Protein AF-A0A7S3PRI0-F1 (afdb_monomer)

Mean predicted aligned error: 10.2 Å

pLDDT: mean 75.28, std 12.95, range [46.12, 91.06]

Nearest PDB structures (foldseek):
  6ch2-assembly1_D  TM=3.185E-01  e=5.454E+00  Salmonella enterica subsp. enterica serovar Typhimurium str. LT2

So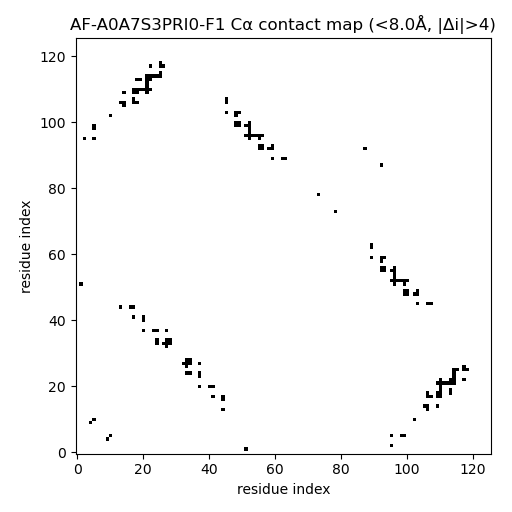lvent-accessible surface area (backbone atoms only — not comparable to full-atom values): 6852 Å² total; per-residue (Å²): 110,74,74,67,60,73,32,72,68,49,50,56,56,45,45,54,53,24,34,55,44,10,40,49,43,39,52,20,65,73,65,76,76,33,66,71,65,41,52,53,53,48,46,66,68,41,45,65,35,43,52,51,14,52,50,33,43,51,48,43,61,44,52,63,54,53,50,54,55,49,53,64,55,43,78,75,52,91,67,98,78,76,79,81,84,77,82,75,52,54,67,62,32,46,53,53,15,49,54,27,40,51,50,37,51,51,31,53,52,37,20,53,52,33,19,52,51,45,49,54,53,51,76,74,47,134

Radius of gyration: 21.64 Å; Cα contacts (8 Å, |Δi|>4): 93; chains: 1; bounding box: 52×26×63 Å

Foldseek 3Di:
DLVVCLDPVVLVVLLVLLLVLLLQVLVCVVVVHCNVVSVVSLCVSLVVLLVSLVVLLVCLVVVVVVVVVVVVVCVVPDDPDDDPPPPDDSVNSNVSSVSSVVSSVSSVVSSVVSNVVNVVVVVVPD

Sequence (126 aa):
EMRSRATWSAIVSGCWVAFFSGIAVALAVLGNNGTGLVGVAISASLLPPIVNSGLLLAYAVMLPTCIRVFDINQTLHENPNHVSYFEMDVDELLRMSGMSFLLATVNIILIFVSAYLMFKVKEVAP

Organism: NCBI:txid215587

Secondary structure (DSSP, 8-state):
-HHHHTSHHHHHHHHHHHHHHHHHHHHHHHTTS-HHHHHHHHHHHHHHHHHHHHHHHHHHHHHHHHHHHHHHHHTTS--TT--------HHHHHHHHHHHHHHHHHHHHHHHHHHHHHHHHHHH--

Structure (mmCIF, N/CA/C/O backbone):
data_AF-A0A7S3PRI0-F1
#
_entry.id   AF-A0A7S3PRI0-F1
#
loop_
_atom_site.group_PDB
_atom_site.id
_atom_site.type_symbol
_atom_site.label_atom_id
_atom_site.label_alt_id
_atom_site.label_comp_id
_atom_site.label_asym_id
_atom_site.label_entity_id
_atom_site.label_seq_id
_atom_site.pdbx_PDB_ins_code
_atom_site.Cartn_x
_atom_site.Cartn_y
_atom_site.Cartn_z
_atom_site.occupancy
_atom_site.B_iso_or_equiv
_atom_site.auth_seq_id
_atom_site.auth_comp_id
_atom_site.auth_asym_id
_atom_site.auth_atom_id
_atom_site.pdbx_PDB_model_num
ATOM 1 N N . GLU A 1 1 ? 9.885 -10.789 -7.668 1.00 46.12 1 GLU A N 1
ATOM 2 C CA . GLU A 1 1 ? 9.168 -10.384 -6.432 1.00 46.12 1 GLU A CA 1
ATOM 3 C C . GLU A 1 1 ? 8.021 -9.385 -6.638 1.00 46.12 1 GLU A C 1
ATOM 5 O O . GLU A 1 1 ? 6.962 -9.624 -6.075 1.00 46.12 1 GLU A O 1
ATOM 10 N N . MET A 1 2 ? 8.146 -8.318 -7.446 1.00 49.81 2 MET A N 1
ATOM 11 C CA . MET A 1 2 ? 7.059 -7.322 -7.632 1.00 49.81 2 MET A CA 1
ATOM 12 C C . MET A 1 2 ? 5.749 -7.919 -8.184 1.00 49.81 2 MET A C 1
ATOM 14 O O . MET A 1 2 ? 4.673 -7.615 -7.676 1.00 49.81 2 MET A O 1
ATOM 18 N N . ARG A 1 3 ? 5.833 -8.866 -9.133 1.00 51.44 3 ARG A N 1
ATOM 19 C CA . ARG A 1 3 ? 4.670 -9.618 -9.659 1.00 51.44 3 ARG A CA 1
ATOM 20 C C . ARG A 1 3 ? 3.948 -10.430 -8.568 1.00 51.44 3 ARG A C 1
ATOM 22 O O . ARG A 1 3 ? 2.728 -10.499 -8.559 1.00 51.44 3 ARG A O 1
ATOM 29 N N . SER A 1 4 ? 4.699 -10.966 -7.599 1.00 56.38 4 SER A N 1
ATOM 30 C CA . SER A 1 4 ? 4.165 -11.723 -6.454 1.00 56.38 4 SER A CA 1
ATOM 31 C C . SER A 1 4 ? 3.511 -10.830 -5.391 1.00 56.38 4 SER A C 1
ATOM 33 O O . SER A 1 4 ? 2.766 -11.330 -4.547 1.00 56.38 4 SER A O 1
ATOM 35 N N . ARG A 1 5 ? 3.764 -9.515 -5.405 1.00 55.47 5 ARG A N 1
ATOM 36 C CA . ARG A 1 5 ? 3.081 -8.555 -4.521 1.00 55.47 5 ARG A CA 1
ATOM 37 C C . ARG A 1 5 ? 1.736 -8.085 -5.084 1.00 55.47 5 ARG A C 1
ATOM 39 O O . ARG A 1 5 ? 0.927 -7.566 -4.328 1.00 55.47 5 ARG A O 1
ATOM 46 N N . ALA A 1 6 ? 1.467 -8.348 -6.365 1.00 56.34 6 ALA A N 1
ATOM 47 C CA . ALA A 1 6 ? 0.172 -8.144 -7.018 1.00 56.34 6 ALA A CA 1
ATOM 48 C C . ALA A 1 6 ? -0.716 -9.410 -7.003 1.00 56.34 6 ALA A C 1
ATOM 50 O O . ALA A 1 6 ? -1.642 -9.539 -7.801 1.00 56.34 6 ALA A O 1
ATOM 51 N N . THR A 1 7 ? -0.425 -10.371 -6.121 1.00 62.72 7 THR A N 1
ATOM 52 C CA . THR A 1 7 ? -1.210 -11.608 -5.988 1.00 62.72 7 THR A CA 1
ATOM 53 C C . THR A 1 7 ? -2.406 -11.379 -5.069 1.00 62.72 7 THR A C 1
ATOM 55 O O . THR A 1 7 ? -2.291 -10.654 -4.082 1.00 62.72 7 THR A O 1
ATOM 58 N N . TRP A 1 8 ? -3.527 -12.056 -5.332 1.00 60.34 8 TRP A N 1
ATOM 59 C CA . TRP A 1 8 ? -4.771 -11.960 -4.550 1.00 60.34 8 TRP A CA 1
ATOM 60 C C . TRP A 1 8 ? -4.560 -12.067 -3.027 1.00 60.34 8 TRP A C 1
ATOM 62 O O . TRP A 1 8 ? -5.166 -11.334 -2.252 1.00 60.34 8 TRP A O 1
ATOM 72 N N . SER A 1 9 ? -3.625 -12.909 -2.582 1.00 67.06 9 SER A N 1
ATOM 73 C CA . SER A 1 9 ? -3.301 -13.084 -1.161 1.00 67.06 9 SER A CA 1
ATOM 74 C C . SER A 1 9 ? -2.711 -11.832 -0.498 1.00 67.06 9 SER A C 1
ATOM 76 O O . SER A 1 9 ? -2.985 -11.576 0.672 1.00 67.06 9 SER A O 1
ATOM 78 N N . ALA A 1 10 ? -1.928 -11.037 -1.235 1.00 67.31 10 ALA A N 1
ATOM 79 C CA . ALA A 1 10 ? -1.366 -9.777 -0.742 1.00 67.31 10 ALA A CA 1
ATOM 80 C C . ALA A 1 10 ? -2.434 -8.676 -0.649 1.00 67.31 10 ALA A C 1
ATOM 82 O O . ALA A 1 10 ? -2.355 -7.799 0.208 1.00 67.31 10 ALA A O 1
ATOM 83 N N . ILE A 1 11 ? -3.461 -8.759 -1.501 1.00 67.12 11 ILE A N 1
ATOM 84 C CA . ILE A 1 11 ? -4.637 -7.886 -1.448 1.00 67.12 11 ILE A CA 1
ATOM 85 C C . ILE A 1 11 ? -5.403 -8.145 -0.159 1.00 67.12 11 ILE A C 1
ATOM 87 O O . ILE A 1 11 ? -5.650 -7.225 0.612 1.00 67.12 11 ILE A O 1
ATOM 91 N N . VAL A 1 12 ? -5.710 -9.414 0.114 1.00 76.06 12 VAL A N 1
ATOM 92 C CA . VAL A 1 12 ? -6.481 -9.805 1.297 1.00 76.06 12 VAL A CA 1
ATOM 93 C C . VAL A 1 12 ? -5.750 -9.427 2.586 1.00 76.06 12 VAL A C 1
ATOM 95 O O . VAL A 1 12 ? -6.367 -8.855 3.484 1.00 76.06 12 VAL A O 1
ATOM 98 N N . SER A 1 13 ? -4.441 -9.682 2.686 1.00 77.94 13 SER A N 1
ATOM 99 C CA . SER A 1 13 ? -3.672 -9.290 3.876 1.00 77.94 13 SER A CA 1
ATOM 100 C C . SER A 1 13 ? -3.583 -7.768 4.040 1.00 77.94 13 SER A C 1
ATOM 102 O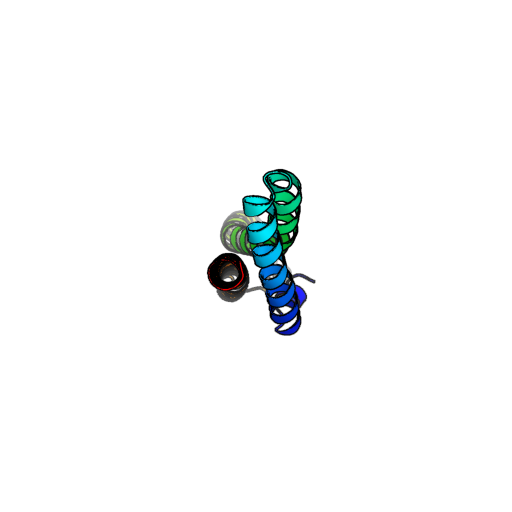 O . SER A 1 13 ? -3.718 -7.271 5.158 1.00 77.94 13 SER A O 1
ATOM 104 N N . GLY A 1 14 ? -3.446 -7.020 2.939 1.00 76.25 14 GLY A N 1
ATOM 105 C CA . GLY A 1 14 ? -3.502 -5.557 2.937 1.00 76.25 14 GLY A CA 1
ATOM 106 C C . GLY A 1 14 ? -4.849 -5.012 3.418 1.00 76.25 14 GLY A C 1
ATOM 107 O O . GLY A 1 14 ? -4.873 -4.100 4.244 1.00 76.25 14 GLY A O 1
ATOM 108 N N . CYS A 1 15 ? -5.961 -5.614 2.987 1.00 79.25 15 CYS A N 1
ATOM 109 C CA . CYS A 1 15 ? -7.302 -5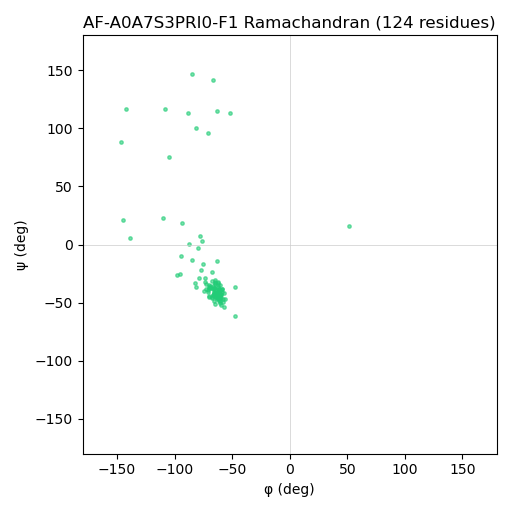.220 3.415 1.00 79.25 15 CYS A CA 1
ATOM 110 C C . CYS A 1 15 ? -7.512 -5.404 4.925 1.00 79.25 15 CYS A C 1
ATOM 112 O O . CYS A 1 15 ? -8.086 -4.526 5.567 1.00 79.25 15 CYS A O 1
ATOM 114 N N . TRP A 1 16 ? -7.016 -6.500 5.511 1.00 83.25 16 TRP A N 1
ATOM 115 C CA . TRP A 1 16 ? -7.102 -6.722 6.960 1.00 83.25 16 TRP A CA 1
ATOM 116 C C . TRP A 1 16 ? -6.304 -5.687 7.755 1.00 83.25 16 TRP A C 1
ATOM 118 O O . TRP A 1 16 ? -6.814 -5.128 8.726 1.00 83.25 16 TRP A O 1
ATOM 128 N N . VAL A 1 17 ? -5.076 -5.387 7.328 1.00 83.75 17 VAL A N 1
ATOM 129 C CA . VAL A 1 17 ? -4.239 -4.367 7.980 1.00 83.75 17 VAL A CA 1
ATOM 130 C C . VAL A 1 17 ? -4.876 -2.979 7.858 1.00 83.75 17 VAL A C 1
ATOM 132 O O . VAL A 1 17 ? -4.945 -2.251 8.847 1.00 83.75 17 VAL A O 1
ATOM 135 N N . ALA A 1 18 ? -5.402 -2.632 6.680 1.00 84.56 18 ALA A N 1
ATOM 136 C CA . ALA A 1 18 ? -6.115 -1.379 6.443 1.00 84.56 18 ALA A CA 1
ATOM 137 C C . ALA A 1 18 ? -7.363 -1.251 7.335 1.00 84.56 18 ALA A C 1
ATOM 139 O O . ALA A 1 18 ? -7.585 -0.212 7.959 1.00 84.56 18 ALA A O 1
ATOM 140 N N . PHE A 1 19 ? -8.141 -2.329 7.470 1.00 86.44 19 PHE A N 1
ATOM 141 C CA . PHE A 1 19 ? -9.323 -2.357 8.327 1.00 86.44 19 PHE A CA 1
ATOM 142 C C . PHE A 1 19 ? -8.977 -2.067 9.796 1.00 86.44 19 PHE A C 1
ATOM 144 O O . PHE A 1 19 ? -9.554 -1.150 10.388 1.00 86.44 19 PHE A O 1
ATOM 151 N N . PHE A 1 20 ? -7.999 -2.784 10.366 1.00 86.62 20 PHE A N 1
ATOM 152 C CA . PHE A 1 20 ? -7.552 -2.558 11.747 1.00 86.62 20 PHE A CA 1
ATOM 153 C C . PHE A 1 20 ? -6.900 -1.184 11.941 1.00 86.62 20 PHE A C 1
ATOM 155 O O . PHE A 1 20 ? -7.064 -0.571 12.997 1.00 86.62 20 PHE A O 1
ATOM 162 N N . SER A 1 21 ? -6.214 -0.666 10.920 1.00 86.38 21 SER A N 1
ATOM 163 C CA . SER A 1 21 ? -5.645 0.680 10.946 1.00 86.38 21 SER A CA 1
ATOM 164 C C . SER A 1 21 ? -6.727 1.755 11.113 1.00 86.38 21 SER A C 1
ATOM 166 O O . SER A 1 21 ? -6.571 2.625 11.968 1.00 86.38 21 SER A O 1
ATOM 168 N N . GLY A 1 22 ? -7.861 1.668 10.406 1.00 84.56 22 GLY A N 1
ATOM 169 C CA . GLY A 1 22 ? -8.954 2.638 10.571 1.00 84.56 22 GLY A CA 1
ATOM 170 C C . GLY A 1 22 ? -9.659 2.573 11.934 1.00 84.56 22 GLY A C 1
ATOM 171 O O . GLY A 1 22 ? -10.024 3.613 12.484 1.00 84.56 22 GLY A O 1
ATOM 172 N N . ILE A 1 23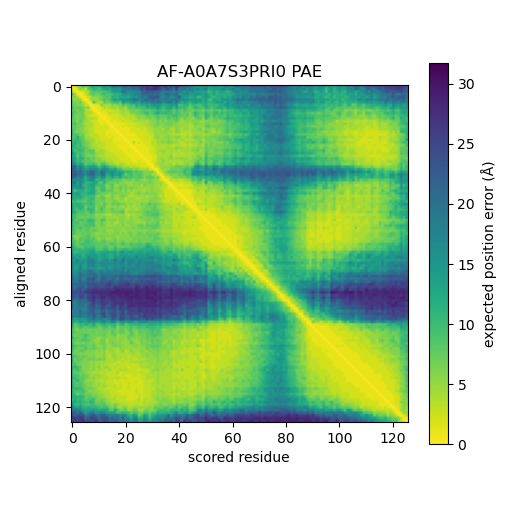 ? -9.749 1.395 12.564 1.00 87.12 23 ILE A N 1
ATOM 173 C CA . ILE A 1 23 ? -10.224 1.287 13.960 1.00 87.12 23 ILE A CA 1
ATOM 174 C C . ILE A 1 23 ? -9.251 1.994 14.912 1.00 87.12 23 ILE A C 1
ATOM 176 O O . ILE A 1 23 ? -9.675 2.754 15.787 1.00 87.12 23 ILE A O 1
ATOM 180 N N . ALA A 1 24 ? -7.944 1.783 14.725 1.00 85.94 24 ALA A N 1
ATOM 181 C CA . ALA A 1 24 ? -6.916 2.452 15.516 1.00 85.94 24 ALA A CA 1
ATOM 182 C C . ALA A 1 24 ? -6.966 3.982 15.352 1.00 85.94 24 ALA A C 1
ATOM 184 O O . ALA A 1 24 ? -6.821 4.694 16.345 1.00 85.94 24 ALA A O 1
ATOM 185 N N . VAL A 1 25 ? -7.245 4.493 14.141 1.00 85.88 25 VAL A N 1
ATOM 186 C CA . VAL A 1 25 ? -7.499 5.928 13.891 1.00 85.88 25 VAL A CA 1
ATOM 187 C C . VAL A 1 25 ? -8.654 6.430 14.734 1.00 85.88 25 VAL A C 1
ATOM 189 O O . VAL A 1 25 ? -8.492 7.408 15.462 1.00 85.88 25 VAL A O 1
ATOM 192 N N . ALA A 1 26 ? -9.807 5.766 14.663 1.00 85.94 26 ALA A N 1
ATOM 193 C CA . ALA A 1 26 ? -10.987 6.208 15.389 1.00 85.94 26 ALA A CA 1
ATOM 194 C C . ALA A 1 26 ? -10.735 6.251 16.905 1.00 85.94 26 ALA A C 1
ATOM 196 O O . ALA A 1 26 ? -11.065 7.233 17.570 1.00 85.94 26 ALA A O 1
ATOM 197 N N . LEU A 1 27 ? -10.067 5.232 17.449 1.00 85.06 27 LEU A N 1
ATOM 198 C CA . LEU A 1 27 ? -9.686 5.196 18.861 1.00 85.06 27 LEU A CA 1
ATOM 199 C C . LEU A 1 27 ? -8.677 6.287 19.240 1.00 85.06 27 LEU A C 1
ATOM 201 O O . LEU A 1 27 ? -8.828 6.910 20.289 1.00 85.06 27 LEU A O 1
ATOM 205 N N . ALA A 1 28 ? -7.674 6.547 18.401 1.00 84.88 28 ALA A N 1
ATOM 206 C CA . ALA A 1 28 ? -6.676 7.583 18.653 1.00 84.88 28 ALA A CA 1
ATOM 207 C C . ALA A 1 28 ? -7.272 8.996 18.640 1.00 84.88 28 ALA A C 1
ATOM 209 O O . ALA A 1 28 ? -6.868 9.825 19.457 1.00 84.88 28 ALA A O 1
ATOM 210 N N . VAL A 1 29 ? -8.234 9.254 17.747 1.00 83.12 29 VAL A N 1
ATOM 211 C CA . VAL A 1 29 ? -8.966 10.527 17.683 1.00 83.12 29 VAL A CA 1
ATOM 212 C C . VAL A 1 29 ? -9.807 10.726 18.943 1.00 83.12 29 VAL A C 1
ATOM 214 O O . VAL A 1 29 ? -9.777 11.806 19.524 1.00 83.12 29 VAL A O 1
ATOM 217 N N . LEU A 1 30 ? -10.493 9.686 19.428 1.00 80.56 30 LEU A N 1
ATOM 218 C CA . LEU A 1 30 ? -11.285 9.788 20.659 1.00 80.56 30 LEU A CA 1
ATOM 219 C C . LEU A 1 30 ? -10.440 9.858 21.933 1.00 80.56 30 LEU A C 1
ATOM 221 O O . LEU A 1 30 ? -10.840 10.496 22.900 1.00 80.56 30 LEU A O 1
ATOM 225 N N . GLY A 1 31 ? -9.294 9.180 21.958 1.00 79.44 31 GLY A N 1
ATOM 226 C CA . GLY A 1 31 ? -8.407 9.137 23.120 1.00 79.44 31 GLY A CA 1
ATOM 227 C C . GLY A 1 31 ? -7.521 10.374 23.288 1.00 79.44 31 GLY A C 1
ATOM 228 O O . GLY A 1 31 ? -6.757 10.419 24.249 1.00 79.44 31 GLY A O 1
ATOM 229 N N . ASN A 1 32 ? -7.576 11.334 22.353 1.00 73.75 32 ASN A N 1
ATOM 230 C CA . ASN A 1 32 ? -6.766 12.561 22.296 1.00 73.75 32 ASN A CA 1
ATOM 231 C C . ASN A 1 32 ? -5.233 12.357 22.416 1.00 73.75 32 ASN A C 1
ATOM 233 O O . ASN A 1 32 ? -4.514 13.308 22.695 1.00 73.75 32 ASN A O 1
ATOM 237 N N . ASN A 1 33 ? -4.711 11.134 22.237 1.00 66.50 33 ASN A N 1
ATOM 238 C CA . ASN A 1 33 ? -3.327 10.793 22.620 1.00 66.50 33 ASN A CA 1
ATOM 239 C C . ASN A 1 33 ? -2.611 9.789 21.685 1.00 66.50 33 ASN A C 1
ATOM 241 O O . ASN A 1 33 ? -1.644 9.153 22.093 1.00 66.50 33 ASN A O 1
ATOM 245 N N . GLY A 1 34 ? -3.048 9.616 20.430 1.00 69.06 34 GLY A N 1
ATOM 246 C CA . GLY A 1 34 ? -2.499 8.560 19.552 1.00 69.06 34 GLY A CA 1
ATOM 247 C C . GLY A 1 34 ? -2.245 8.932 18.091 1.00 69.06 34 GLY A C 1
ATOM 248 O O . GLY A 1 34 ? -1.898 8.060 17.297 1.00 69.06 34 GLY A O 1
ATOM 249 N N . THR A 1 35 ? -2.420 10.196 17.704 1.00 71.00 35 THR A N 1
ATOM 250 C CA . THR A 1 35 ? -2.446 10.608 16.287 1.00 71.00 35 THR A CA 1
ATOM 251 C C . THR A 1 35 ? -1.127 10.349 15.546 1.00 71.00 35 THR A C 1
ATOM 253 O O . THR A 1 35 ? -1.151 9.950 14.383 1.00 71.00 35 THR A O 1
ATOM 256 N N . GLY A 1 36 ? 0.021 10.479 16.221 1.00 76.12 36 GLY A N 1
ATOM 257 C CA . GLY A 1 36 ? 1.341 10.227 15.626 1.00 76.12 36 GLY A CA 1
ATOM 258 C C . GLY A 1 36 ? 1.626 8.749 15.325 1.00 76.12 36 GLY A C 1
ATOM 259 O O . GLY A 1 36 ? 2.079 8.419 14.230 1.00 76.12 36 GLY A O 1
ATOM 260 N N . LEU A 1 37 ? 1.318 7.842 16.261 1.00 76.69 37 LEU A N 1
ATOM 261 C CA . LEU A 1 37 ? 1.574 6.402 16.099 1.00 76.69 37 LEU A CA 1
ATOM 262 C C . LEU A 1 37 ? 0.697 5.793 14.997 1.00 76.69 37 LEU A C 1
ATOM 264 O O . LEU A 1 37 ? 1.149 4.954 14.217 1.00 76.69 37 LEU A O 1
ATOM 268 N N . VAL A 1 38 ? -0.550 6.254 14.897 1.00 79.56 38 VAL A N 1
ATOM 269 C CA . VAL A 1 38 ? -1.474 5.772 13.872 1.00 79.56 38 VAL A CA 1
ATOM 270 C C . VAL A 1 38 ? -1.063 6.240 12.474 1.00 79.56 38 VAL A C 1
ATOM 272 O O . VAL A 1 38 ? -1.141 5.457 11.530 1.00 79.56 38 VAL A O 1
ATOM 275 N N . GLY A 1 39 ? -0.534 7.461 12.335 1.00 81.56 39 GLY A N 1
ATOM 276 C CA . GLY A 1 39 ? 0.010 7.953 11.063 1.00 81.56 39 GLY A CA 1
ATOM 277 C C . GLY A 1 39 ? 1.153 7.086 10.516 1.00 81.56 39 GLY A C 1
ATOM 278 O O . GLY A 1 39 ? 1.205 6.818 9.312 1.00 81.56 39 GLY A O 1
ATOM 279 N N . VAL A 1 40 ? 2.024 6.575 11.397 1.00 82.31 40 VAL A N 1
ATOM 280 C CA . VAL A 1 40 ? 3.102 5.639 11.024 1.00 82.31 40 VAL A CA 1
ATOM 281 C C . VAL A 1 40 ? 2.533 4.299 10.553 1.00 82.31 40 VAL A C 1
ATOM 283 O O . VAL A 1 40 ? 2.967 3.785 9.524 1.00 82.31 40 VAL A O 1
ATOM 286 N N . ALA A 1 41 ? 1.529 3.755 11.246 1.00 79.62 41 ALA A N 1
ATOM 287 C CA . ALA A 1 41 ? 0.892 2.490 10.872 1.00 79.62 41 ALA A CA 1
ATOM 288 C C . ALA A 1 41 ? 0.142 2.575 9.529 1.00 79.62 41 ALA A C 1
ATOM 290 O O . ALA A 1 41 ? 0.267 1.676 8.694 1.00 79.62 41 ALA A O 1
ATOM 291 N N . ILE A 1 42 ? -0.576 3.679 9.282 1.00 83.25 42 ILE A N 1
ATOM 292 C CA . ILE A 1 42 ? -1.228 3.942 7.990 1.00 83.25 42 ILE A CA 1
ATOM 293 C C . ILE A 1 42 ? -0.172 3.992 6.889 1.00 83.25 42 ILE A C 1
ATOM 295 O O . ILE A 1 42 ? -0.282 3.282 5.888 1.00 83.25 42 ILE A O 1
ATOM 299 N N . SER A 1 43 ? 0.884 4.780 7.098 1.00 83.81 43 SER A N 1
ATOM 300 C CA . SER A 1 43 ? 1.954 4.943 6.115 1.00 83.81 43 SER A CA 1
ATOM 301 C C . SER A 1 43 ? 2.645 3.613 5.822 1.00 83.81 43 SER A C 1
ATOM 303 O O . SER A 1 43 ? 2.841 3.288 4.658 1.00 83.81 43 SER A O 1
ATOM 305 N N . ALA A 1 44 ? 2.920 2.792 6.839 1.00 81.88 44 ALA A N 1
ATOM 306 C CA . ALA A 1 44 ? 3.502 1.460 6.671 1.00 81.88 44 ALA A CA 1
ATOM 307 C C . ALA A 1 44 ? 2.605 0.505 5.859 1.00 81.88 44 ALA A C 1
ATOM 309 O O . ALA A 1 44 ? 3.121 -0.330 5.117 1.00 81.88 44 ALA A O 1
ATOM 310 N N . SER A 1 45 ? 1.278 0.642 5.956 1.00 78.00 45 SER A N 1
ATOM 311 C CA . SER A 1 45 ? 0.322 -0.171 5.187 1.00 78.00 45 SER A CA 1
ATOM 312 C C . SER A 1 45 ? 0.156 0.287 3.728 1.00 78.00 45 SER A C 1
ATOM 314 O O . SER A 1 45 ? -0.109 -0.533 2.848 1.00 78.00 45 SER A O 1
ATOM 316 N N . LEU A 1 46 ? 0.346 1.584 3.456 1.00 81.44 46 LEU A N 1
ATOM 317 C CA . LEU A 1 46 ? 0.129 2.197 2.139 1.00 81.44 46 LEU A CA 1
ATOM 318 C C . LEU A 1 46 ? 1.411 2.363 1.311 1.00 81.44 46 LEU A C 1
ATOM 320 O O . LEU A 1 46 ? 1.346 2.364 0.082 1.00 81.44 46 LEU A O 1
ATOM 324 N N . LEU A 1 47 ? 2.578 2.468 1.953 1.00 83.12 47 LEU A N 1
ATOM 325 C CA . LEU A 1 47 ? 3.873 2.618 1.279 1.00 83.12 47 LEU A CA 1
ATOM 326 C C . LEU A 1 47 ? 4.176 1.462 0.311 1.00 83.12 47 LEU A C 1
ATOM 328 O O . LEU A 1 47 ? 4.506 1.742 -0.840 1.00 83.12 47 LEU A O 1
ATOM 332 N N . PRO A 1 48 ? 4.044 0.179 0.702 1.00 79.88 48 PRO A N 1
ATOM 333 C CA . PRO A 1 48 ? 4.376 -0.934 -0.184 1.00 79.88 48 PRO A CA 1
ATOM 334 C C . PRO A 1 48 ? 3.593 -0.960 -1.514 1.00 79.88 48 PRO A C 1
ATOM 336 O O . PRO A 1 48 ? 4.240 -1.121 -2.552 1.00 79.88 48 PRO A O 1
ATOM 339 N N . PRO A 1 49 ? 2.251 -0.791 -1.552 1.00 82.75 49 PRO A N 1
ATOM 340 C CA . PRO A 1 49 ? 1.508 -0.783 -2.815 1.00 82.75 49 PRO A CA 1
ATOM 341 C C . PRO A 1 49 ? 1.732 0.492 -3.644 1.00 82.75 49 PRO A C 1
ATOM 343 O O . PRO A 1 49 ? 1.868 0.398 -4.866 1.00 82.75 49 PRO A O 1
ATOM 346 N N . ILE A 1 50 ? 1.830 1.665 -3.004 1.00 85.50 50 ILE A N 1
ATOM 347 C CA . ILE A 1 50 ? 2.042 2.943 -3.708 1.00 85.50 50 ILE A CA 1
ATOM 348 C C . ILE A 1 50 ? 3.426 2.991 -4.352 1.00 85.50 50 ILE A C 1
ATOM 350 O O . ILE A 1 50 ? 3.542 3.335 -5.528 1.00 85.50 50 ILE A O 1
ATOM 354 N N . VAL A 1 51 ? 4.473 2.598 -3.621 1.00 86.38 51 VAL A N 1
ATOM 355 C CA . VAL A 1 51 ? 5.839 2.571 -4.163 1.00 86.38 51 VAL A CA 1
ATOM 356 C C . VAL A 1 51 ? 5.953 1.550 -5.291 1.00 86.38 51 VAL A C 1
ATOM 358 O O . VAL A 1 51 ? 6.573 1.847 -6.308 1.00 86.38 51 VAL A O 1
ATOM 361 N N . ASN A 1 52 ? 5.310 0.383 -5.167 1.00 85.50 52 ASN A N 1
ATOM 362 C CA . ASN A 1 52 ? 5.292 -0.612 -6.241 1.00 85.50 52 ASN A CA 1
ATOM 363 C C . ASN A 1 52 ? 4.623 -0.065 -7.513 1.00 85.50 52 ASN A C 1
ATOM 365 O O . ASN A 1 52 ? 5.170 -0.210 -8.603 1.00 85.50 52 ASN A O 1
ATOM 369 N N . SER A 1 53 ? 3.477 0.612 -7.379 1.00 87.25 53 SER A N 1
ATOM 370 C CA . SER A 1 53 ? 2.793 1.259 -8.506 1.00 87.25 53 SER A CA 1
ATOM 371 C C . SER A 1 53 ? 3.657 2.335 -9.171 1.00 87.25 53 SER A C 1
ATOM 373 O O . SER A 1 53 ? 3.827 2.310 -10.393 1.00 87.25 53 SER A O 1
ATOM 375 N N . GLY A 1 54 ? 4.245 3.231 -8.370 1.00 86.12 54 GLY A N 1
ATOM 376 C CA . GLY A 1 54 ? 5.095 4.318 -8.855 1.00 86.12 54 GLY A CA 1
ATOM 377 C C . GLY A 1 54 ? 6.346 3.816 -9.571 1.00 86.12 54 GLY A C 1
ATOM 378 O O . GLY A 1 54 ? 6.698 4.333 -10.627 1.00 86.12 54 GLY A O 1
ATOM 379 N N . LEU A 1 55 ? 6.979 2.763 -9.050 1.00 86.75 55 LEU A N 1
ATOM 380 C CA . LEU A 1 55 ? 8.155 2.165 -9.672 1.00 86.75 55 LEU A CA 1
ATOM 381 C C . LEU A 1 55 ? 7.810 1.489 -11.008 1.00 86.75 55 LEU A C 1
ATOM 383 O O . LEU A 1 55 ? 8.499 1.714 -11.998 1.00 86.75 55 LEU A O 1
ATOM 387 N N . LEU A 1 56 ? 6.717 0.719 -11.065 1.00 85.81 56 LEU A N 1
ATOM 388 C CA . LEU A 1 56 ? 6.235 0.094 -12.306 1.00 85.81 56 LEU A CA 1
ATOM 389 C C . LEU A 1 56 ? 5.868 1.143 -13.367 1.00 85.81 56 LEU A C 1
ATOM 391 O O . LEU A 1 56 ? 6.175 0.963 -14.543 1.00 85.81 56 LEU A O 1
ATOM 395 N N . LEU A 1 57 ? 5.265 2.260 -12.949 1.00 87.75 57 LEU A N 1
ATOM 396 C CA . LEU A 1 57 ? 4.949 3.374 -13.840 1.00 87.75 57 LEU A CA 1
ATOM 397 C C . LEU A 1 57 ? 6.219 4.058 -14.362 1.00 87.75 57 LEU A C 1
ATOM 399 O O . LEU A 1 57 ? 6.323 4.335 -15.553 1.00 87.75 57 LEU A O 1
ATOM 403 N N . ALA A 1 58 ? 7.202 4.293 -13.489 1.00 86.12 58 ALA A N 1
ATOM 404 C CA . ALA A 1 58 ? 8.482 4.879 -13.876 1.00 86.12 58 ALA A CA 1
ATOM 405 C C . ALA A 1 58 ? 9.218 3.999 -14.897 1.00 86.12 58 ALA A C 1
ATOM 407 O O . ALA A 1 58 ? 9.703 4.509 -15.907 1.00 86.12 58 ALA A O 1
ATOM 408 N N . TYR A 1 59 ? 9.228 2.677 -14.693 1.00 83.06 59 TYR A N 1
ATOM 409 C CA . TYR A 1 59 ? 9.761 1.749 -15.687 1.00 83.06 59 TYR A CA 1
ATOM 410 C C . TYR A 1 59 ? 8.983 1.820 -17.009 1.00 83.06 59 TYR A C 1
ATOM 412 O O . TYR A 1 59 ? 9.614 1.852 -18.061 1.00 83.06 59 TYR A O 1
ATOM 420 N N . ALA A 1 60 ? 7.649 1.930 -16.981 1.00 83.44 60 ALA A N 1
ATOM 421 C CA . ALA A 1 60 ? 6.825 1.968 -18.196 1.00 83.44 60 ALA A CA 1
ATOM 422 C C . ALA A 1 60 ? 7.140 3.187 -19.073 1.00 83.44 60 ALA A C 1
ATOM 424 O O . ALA A 1 60 ? 7.098 3.102 -20.297 1.00 83.44 60 ALA A O 1
ATOM 425 N N . VAL A 1 61 ? 7.507 4.309 -18.450 1.00 83.00 61 VAL A N 1
ATOM 426 C CA . VAL A 1 61 ? 7.928 5.533 -19.145 1.00 83.00 61 VAL A CA 1
ATOM 427 C C . VAL A 1 61 ? 9.398 5.461 -19.585 1.00 83.00 61 VAL A C 1
ATOM 429 O O . VAL A 1 61 ? 9.761 5.944 -20.661 1.00 83.00 61 VAL A O 1
ATOM 432 N N . MET A 1 62 ? 10.263 4.840 -18.780 1.00 82.31 62 MET A N 1
ATOM 433 C CA . MET A 1 62 ? 11.700 4.764 -19.054 1.00 82.31 62 MET A CA 1
ATOM 434 C C . MET A 1 62 ? 12.048 3.767 -20.171 1.00 82.31 62 MET A C 1
ATOM 436 O O . MET A 1 62 ? 12.881 4.096 -21.012 1.00 82.31 62 MET A O 1
ATOM 440 N N . LEU A 1 63 ? 11.398 2.596 -20.228 1.00 74.56 63 LEU A N 1
ATOM 441 C CA . LEU A 1 63 ? 11.600 1.569 -21.267 1.00 74.56 63 LEU A CA 1
ATOM 442 C C . LEU A 1 63 ? 11.594 2.133 -22.698 1.00 74.56 63 LEU A C 1
ATOM 444 O O . LEU A 1 63 ? 12.608 2.007 -23.386 1.00 74.56 63 LEU A O 1
ATOM 448 N N . PRO A 1 64 ? 10.492 2.754 -23.172 1.00 71.25 64 PRO A N 1
ATOM 449 C CA . PRO A 1 64 ? 10.399 3.202 -24.556 1.00 71.25 64 PRO A CA 1
ATOM 450 C C . PRO A 1 64 ? 11.425 4.296 -24.856 1.00 71.25 64 PRO A C 1
ATOM 452 O O . PRO A 1 64 ? 11.947 4.367 -25.966 1.00 71.25 64 PRO A O 1
ATOM 455 N N . THR A 1 65 ? 11.771 5.110 -23.855 1.00 70.38 65 THR A N 1
ATOM 456 C CA . THR A 1 65 ? 12.781 6.166 -23.978 1.00 70.38 65 THR A CA 1
ATOM 457 C C . THR A 1 65 ? 14.192 5.582 -24.107 1.00 70.38 65 THR A C 1
ATOM 459 O O . THR A 1 65 ? 14.946 5.990 -24.987 1.00 70.38 65 THR A O 1
ATOM 462 N N . CYS A 1 66 ? 14.544 4.582 -23.294 1.00 67.06 66 CYS A N 1
ATOM 463 C CA . CYS A 1 66 ? 15.826 3.879 -23.387 1.00 67.06 66 CYS A CA 1
ATOM 464 C C . CYS A 1 66 ? 15.967 3.084 -24.692 1.00 67.06 66 CYS A C 1
ATOM 466 O O . CYS A 1 66 ? 17.031 3.133 -25.305 1.00 67.06 66 CYS A O 1
ATOM 468 N N . ILE A 1 67 ? 14.905 2.406 -25.147 1.00 65.62 67 ILE A N 1
ATOM 469 C CA . ILE A 1 67 ? 14.903 1.668 -26.421 1.00 65.62 67 ILE A CA 1
ATOM 470 C C . ILE A 1 67 ? 15.143 2.629 -27.592 1.00 65.62 67 ILE A C 1
ATOM 472 O O . ILE A 1 67 ? 16.025 2.379 -28.407 1.00 65.62 67 ILE A O 1
ATOM 476 N N . ARG A 1 68 ? 14.443 3.773 -27.632 1.00 62.69 68 ARG A N 1
ATOM 477 C CA . ARG A 1 68 ? 14.639 4.806 -28.666 1.00 62.69 68 ARG A CA 1
ATOM 478 C C . ARG A 1 68 ? 16.085 5.310 -28.715 1.00 62.69 68 ARG A C 1
ATOM 480 O O . ARG A 1 68 ? 16.622 5.490 -29.798 1.00 62.69 68 ARG A O 1
ATOM 487 N N . VAL A 1 69 ? 16.723 5.533 -27.565 1.00 65.44 69 VAL A N 1
ATOM 488 C CA . VAL A 1 69 ? 18.121 6.004 -27.502 1.00 65.44 69 VAL A CA 1
ATOM 489 C C . VAL A 1 69 ? 19.110 4.921 -27.941 1.00 65.44 69 VAL A C 1
ATOM 491 O O . VAL A 1 69 ? 20.106 5.233 -28.592 1.00 65.44 69 VAL A O 1
ATOM 494 N N . PHE A 1 70 ? 18.862 3.655 -27.603 1.00 63.72 70 PHE A N 1
ATOM 495 C CA . PHE A 1 70 ? 19.743 2.551 -27.988 1.00 63.72 70 PHE A CA 1
ATOM 496 C C . PHE A 1 70 ? 19.667 2.254 -29.494 1.00 63.72 70 PHE A C 1
ATOM 498 O O . PHE A 1 70 ? 20.704 2.064 -30.123 1.00 63.72 70 PHE A O 1
ATOM 505 N N . ASP A 1 71 ? 18.474 2.330 -30.086 1.00 59.91 71 ASP A N 1
ATOM 506 C CA . ASP A 1 71 ? 18.235 2.112 -31.522 1.00 59.91 71 ASP A CA 1
ATOM 507 C C . ASP A 1 71 ? 18.924 3.184 -32.400 1.00 59.91 71 ASP A C 1
ATOM 509 O O . ASP A 1 71 ? 19.554 2.888 -33.419 1.00 59.91 71 ASP A O 1
ATOM 513 N N . ILE A 1 72 ? 18.937 4.443 -31.937 1.00 59.81 72 ILE A N 1
ATOM 514 C CA . ILE A 1 72 ? 19.690 5.541 -32.579 1.00 59.81 72 ILE A CA 1
ATOM 515 C C . ILE A 1 72 ? 21.210 5.299 -32.522 1.00 59.81 72 ILE A C 1
ATOM 517 O O . ILE A 1 72 ? 21.935 5.693 -33.430 1.00 59.81 72 ILE A O 1
ATOM 521 N N . ASN A 1 73 ? 21.714 4.650 -31.469 1.00 58.22 73 ASN A N 1
ATOM 522 C CA . ASN A 1 73 ? 23.144 4.349 -31.346 1.00 58.22 73 ASN A CA 1
ATOM 523 C C . ASN A 1 73 ? 23.549 3.080 -32.117 1.00 58.22 73 ASN A C 1
ATOM 525 O O . ASN A 1 73 ? 24.656 3.024 -32.648 1.00 58.22 73 ASN A O 1
ATOM 529 N N . GLN A 1 74 ? 22.669 2.078 -32.222 1.00 57.94 74 GLN A N 1
ATOM 530 C CA . GLN A 1 74 ? 22.930 0.848 -32.983 1.00 57.94 74 GLN A CA 1
ATOM 531 C C . GLN A 1 74 ? 22.885 1.050 -34.497 1.00 57.94 74 GLN A C 1
ATOM 533 O O . GLN A 1 74 ? 23.669 0.435 -35.213 1.00 57.94 74 GLN A O 1
ATOM 538 N N . THR A 1 75 ? 22.045 1.960 -34.994 1.00 52.25 75 THR A N 1
ATOM 539 C CA . THR A 1 75 ? 22.043 2.339 -36.420 1.00 52.25 75 THR A CA 1
ATOM 540 C C . THR A 1 75 ? 23.355 2.995 -36.879 1.00 52.25 75 THR A C 1
ATOM 542 O O . THR A 1 75 ? 23.609 3.066 -38.078 1.00 52.25 75 THR A O 1
ATOM 545 N N . LEU A 1 76 ? 24.225 3.413 -35.948 1.00 56.25 76 LEU A N 1
ATOM 546 C CA . LEU A 1 76 ? 25.571 3.922 -36.236 1.00 56.25 76 LEU A CA 1
ATOM 547 C C . LEU A 1 76 ? 26.681 2.856 -36.150 1.00 56.25 76 LEU A C 1
ATOM 549 O O . LEU A 1 76 ? 27.814 3.139 -36.542 1.00 56.25 76 LEU A O 1
ATOM 553 N N . HIS A 1 77 ? 26.400 1.649 -35.649 1.00 50.12 77 HIS A N 1
ATOM 554 C CA . HIS A 1 77 ? 27.401 0.589 -35.495 1.00 50.12 77 HIS A CA 1
ATOM 555 C C . HIS A 1 77 ? 26.759 -0.788 -35.719 1.00 50.12 77 HIS A C 1
ATOM 557 O O . HIS A 1 77 ? 26.286 -1.434 -34.785 1.00 50.12 77 HIS A O 1
ATOM 563 N N . GLU A 1 78 ? 26.733 -1.225 -36.980 1.00 52.47 78 GLU A N 1
ATOM 564 C CA . GLU A 1 78 ? 26.267 -2.552 -37.396 1.00 52.47 78 GLU A CA 1
ATOM 565 C C . GLU A 1 78 ? 26.967 -3.667 -36.597 1.00 52.47 78 GLU A C 1
ATOM 567 O O . GLU A 1 78 ? 28.163 -3.916 -36.752 1.00 52.47 78 GLU A O 1
ATOM 572 N N . ASN A 1 79 ? 26.212 -4.383 -35.763 1.00 51.88 79 ASN A N 1
ATOM 573 C CA . ASN A 1 79 ? 26.603 -5.696 -35.260 1.00 51.88 79 ASN A CA 1
ATOM 574 C C . ASN A 1 79 ? 25.346 -6.592 -35.183 1.00 51.88 79 ASN A C 1
ATOM 576 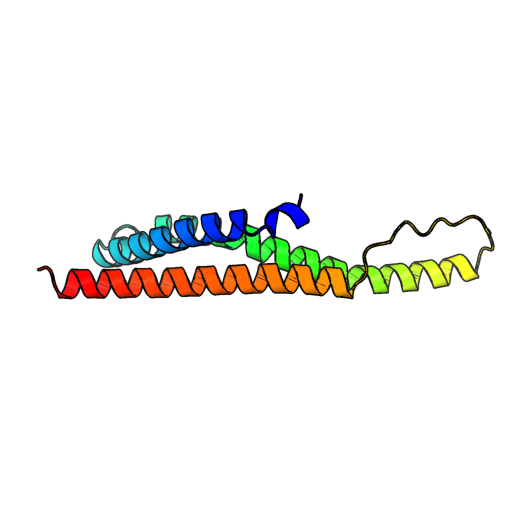O O . ASN A 1 79 ? 24.405 -6.270 -34.465 1.00 51.88 79 ASN A O 1
ATOM 580 N N . PRO A 1 80 ? 25.264 -7.700 -35.936 1.00 54.88 80 PRO A N 1
ATOM 581 C CA . PRO A 1 80 ? 24.017 -8.450 -36.142 1.00 54.88 80 PRO A CA 1
ATOM 582 C C . PRO A 1 80 ? 23.581 -9.368 -34.980 1.00 54.88 80 PRO A C 1
ATOM 584 O O . PRO A 1 80 ? 22.618 -10.114 -35.130 1.00 54.88 80 PRO A O 1
ATOM 587 N N . ASN A 1 81 ? 24.243 -9.332 -33.816 1.00 51.00 81 ASN A N 1
ATOM 588 C CA . ASN A 1 81 ? 24.040 -10.318 -32.738 1.00 51.00 81 ASN A CA 1
ATOM 589 C C . ASN A 1 81 ? 23.334 -9.778 -31.479 1.00 51.00 81 ASN A C 1
ATOM 591 O O . ASN A 1 81 ? 23.488 -10.334 -30.388 1.00 51.00 81 ASN A O 1
ATOM 595 N N . HIS A 1 82 ? 22.575 -8.689 -31.577 1.00 50.72 82 HIS A N 1
ATOM 596 C CA . HIS A 1 82 ? 21.971 -8.084 -30.392 1.00 50.72 82 HIS A CA 1
ATOM 597 C C . HIS A 1 82 ? 20.686 -8.797 -29.964 1.00 50.72 82 HIS A C 1
ATOM 599 O O . HIS A 1 82 ? 19.608 -8.583 -30.505 1.00 50.72 82 HIS A O 1
ATOM 605 N N . VAL A 1 83 ? 20.828 -9.643 -28.946 1.00 52.50 83 VAL A N 1
ATOM 606 C CA . VAL A 1 83 ? 19.725 -10.245 -28.197 1.00 52.50 83 VAL A CA 1
ATOM 607 C C . VAL A 1 83 ? 18.936 -9.130 -27.498 1.00 52.50 83 VAL A C 1
ATOM 609 O O . VAL A 1 83 ? 19.459 -8.444 -26.619 1.00 52.50 83 VAL A O 1
ATOM 612 N N . SER A 1 84 ? 17.678 -8.932 -27.892 1.00 53.66 84 SER A N 1
ATOM 613 C CA . SER A 1 84 ? 16.738 -8.031 -27.221 1.00 53.66 84 SER A CA 1
ATOM 614 C C . SER A 1 84 ? 16.330 -8.625 -25.868 1.00 53.66 84 SER A C 1
ATOM 616 O O . SER A 1 84 ? 15.429 -9.448 -25.787 1.00 53.66 84 SER A O 1
ATOM 618 N N . TYR A 1 85 ? 16.990 -8.209 -24.786 1.00 50.59 85 TYR A N 1
ATOM 619 C CA . TYR A 1 85 ? 16.705 -8.673 -23.416 1.00 50.59 85 TYR A CA 1
ATOM 620 C C . TYR A 1 85 ? 15.444 -8.048 -22.779 1.00 50.59 85 TYR A C 1
ATOM 622 O O . TYR A 1 85 ? 15.160 -8.300 -21.608 1.00 50.59 85 TYR A O 1
ATOM 630 N N . PHE A 1 86 ? 14.693 -7.216 -23.506 1.00 56.34 86 PHE A N 1
ATOM 631 C CA . PHE A 1 86 ? 13.550 -6.474 -22.967 1.00 56.34 86 PHE A CA 1
ATOM 632 C C . PHE A 1 86 ? 12.213 -7.081 -23.424 1.00 56.34 86 PHE A C 1
ATOM 634 O O . PHE A 1 86 ? 11.547 -6.550 -24.302 1.00 56.34 86 PHE A O 1
ATOM 641 N N . GLU A 1 87 ? 11.824 -8.213 -22.833 1.00 55.84 87 GLU A N 1
ATOM 642 C CA . GLU A 1 87 ? 10.568 -8.926 -23.149 1.00 55.84 87 GLU A CA 1
ATOM 643 C C . GLU A 1 87 ? 9.341 -8.451 -22.347 1.00 55.84 87 GLU A C 1
ATOM 645 O O . GLU A 1 87 ? 8.253 -8.999 -22.509 1.00 55.84 87 GLU A O 1
ATOM 650 N N . MET A 1 88 ? 9.469 -7.458 -21.456 1.00 60.88 88 MET A N 1
ATOM 651 C CA . MET A 1 88 ? 8.290 -6.918 -20.766 1.00 60.88 88 MET A CA 1
ATOM 652 C C . MET A 1 88 ? 7.664 -5.783 -21.562 1.00 60.88 88 MET A C 1
ATOM 654 O O . MET A 1 88 ? 8.235 -4.700 -21.677 1.00 60.88 88 MET A O 1
ATOM 658 N N . ASP A 1 89 ? 6.461 -6.054 -22.055 1.00 75.75 89 ASP A N 1
ATOM 659 C CA . ASP A 1 89 ? 5.649 -5.110 -22.804 1.00 75.75 89 ASP A CA 1
ATOM 660 C C . ASP A 1 89 ? 5.182 -3.943 -21.915 1.00 75.75 89 ASP A C 1
ATOM 662 O O . ASP A 1 89 ? 4.843 -4.124 -20.736 1.00 75.75 89 ASP A O 1
ATOM 666 N N . VAL A 1 90 ? 5.153 -2.730 -22.473 1.00 77.62 90 VAL A N 1
ATOM 667 C CA . VAL A 1 90 ? 4.800 -1.504 -21.728 1.00 77.62 90 VAL A CA 1
ATOM 668 C C . VAL A 1 90 ? 3.364 -1.590 -21.205 1.00 77.62 90 VAL A C 1
ATOM 670 O O . VAL A 1 90 ? 3.084 -1.188 -20.072 1.00 77.62 90 VAL A O 1
ATOM 673 N N . ASP A 1 91 ? 2.475 -2.191 -21.996 1.00 80.38 91 ASP A N 1
ATOM 674 C CA . ASP A 1 91 ? 1.073 -2.413 -21.643 1.00 80.38 91 ASP A CA 1
ATOM 675 C C . ASP A 1 91 ? 0.919 -3.327 -20.424 1.00 80.38 91 ASP A C 1
ATOM 677 O O . ASP A 1 91 ? 0.085 -3.089 -19.543 1.00 80.38 91 ASP A O 1
ATOM 681 N N . GLU A 1 92 ? 1.757 -4.359 -20.320 1.00 80.44 92 GLU A N 1
ATOM 682 C CA . GLU A 1 92 ? 1.717 -5.274 -19.187 1.00 80.44 92 GLU A CA 1
ATOM 683 C C . GLU A 1 92 ? 2.220 -4.596 -17.900 1.00 80.44 92 GLU A C 1
ATOM 685 O O . GLU A 1 92 ? 1.667 -4.803 -16.813 1.00 80.44 92 GLU A O 1
ATOM 690 N N . LEU A 1 93 ? 3.201 -3.703 -18.024 1.00 81.62 93 LEU A N 1
ATOM 691 C CA . LEU A 1 93 ? 3.735 -2.924 -16.913 1.00 81.62 93 LEU A CA 1
ATOM 692 C C . LEU A 1 93 ? 2.750 -1.853 -16.414 1.00 81.62 93 LEU A C 1
ATOM 694 O O .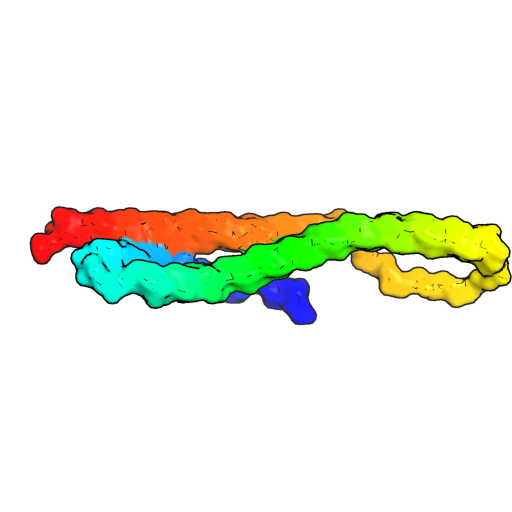 LEU A 1 93 ? 2.563 -1.698 -15.202 1.00 81.62 93 LEU A O 1
ATOM 698 N N . LEU A 1 94 ? 2.054 -1.178 -17.336 1.00 84.31 94 LEU A N 1
ATOM 699 C CA . LEU A 1 94 ? 0.961 -0.255 -17.020 1.00 84.31 94 LEU A CA 1
ATOM 700 C C . LEU A 1 94 ? -0.191 -0.973 -16.317 1.00 84.31 94 LEU A C 1
ATOM 702 O O . LEU A 1 94 ? -0.704 -0.478 -15.311 1.00 84.31 94 LEU A O 1
ATOM 706 N N . ARG A 1 95 ? -0.559 -2.174 -16.781 1.00 84.06 95 ARG A N 1
ATOM 707 C CA . ARG A 1 95 ? -1.606 -2.980 -16.143 1.00 84.06 95 ARG A CA 1
ATOM 708 C C . ARG A 1 95 ? -1.239 -3.349 -14.702 1.00 84.06 95 ARG A C 1
ATOM 710 O O . ARG A 1 95 ? -2.076 -3.226 -13.810 1.00 84.06 95 ARG A O 1
ATOM 717 N N . MET A 1 96 ? 0.006 -3.748 -14.439 1.00 81.38 96 MET A N 1
ATOM 718 C CA . MET A 1 96 ? 0.472 -4.058 -13.076 1.00 81.38 96 MET A CA 1
ATOM 719 C C . MET A 1 96 ? 0.577 -2.822 -12.179 1.00 81.38 96 MET A C 1
ATOM 721 O O . MET A 1 96 ? 0.248 -2.893 -10.987 1.00 81.38 96 MET A O 1
ATOM 725 N N . SER A 1 97 ? 1.011 -1.692 -12.742 1.00 86.50 97 SER A N 1
ATOM 726 C CA . SER A 1 97 ? 1.046 -0.408 -12.041 1.00 86.50 97 SER A CA 1
ATOM 727 C C . SER A 1 97 ? -0.362 0.028 -11.627 1.00 86.50 97 SER A C 1
ATOM 729 O O . SER A 1 97 ? -0.579 0.355 -10.457 1.00 86.50 97 SER A O 1
ATOM 731 N N . GLY A 1 98 ? -1.330 -0.068 -12.546 1.00 84.94 98 GLY A N 1
ATOM 732 C CA . GLY A 1 98 ? -2.735 0.258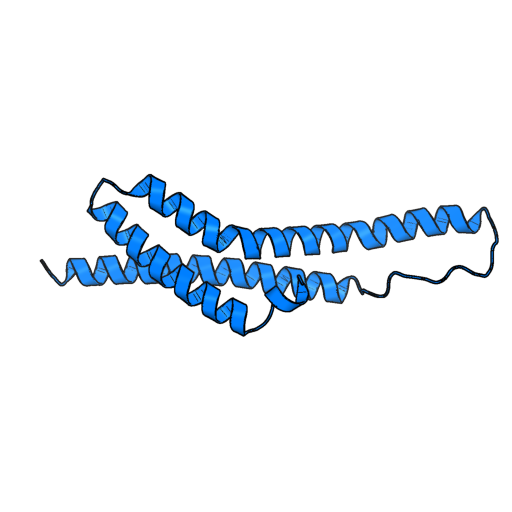 -12.305 1.00 84.94 98 GLY A CA 1
ATOM 733 C C . GLY A 1 98 ? -3.383 -0.636 -11.249 1.00 84.94 98 GLY A C 1
ATOM 734 O O . GLY A 1 98 ? -4.051 -0.132 -10.350 1.00 84.94 98 GLY A O 1
ATOM 735 N N . MET A 1 99 ? -3.128 -1.948 -11.282 1.00 82.75 99 MET A N 1
ATOM 736 C CA . MET A 1 99 ? -3.621 -2.866 -10.245 1.00 82.75 99 MET A CA 1
ATOM 737 C C . MET A 1 99 ? -3.063 -2.508 -8.860 1.00 82.75 99 MET A C 1
ATOM 739 O O . MET A 1 99 ? -3.817 -2.464 -7.891 1.00 82.75 99 MET A O 1
ATOM 743 N N . SER A 1 100 ? -1.766 -2.190 -8.763 1.00 84.12 100 SER A N 1
ATOM 744 C CA . SER A 1 100 ? -1.127 -1.784 -7.497 1.00 84.12 100 SER A CA 1
ATOM 745 C C . SER A 1 100 ? -1.650 -0.439 -6.978 1.00 84.12 100 SER A C 1
ATOM 747 O O . SER A 1 100 ? -1.807 -0.255 -5.771 1.00 84.12 100 SER A O 1
ATOM 749 N N . PHE A 1 101 ? -1.955 0.487 -7.887 1.00 86.75 101 PHE A N 1
ATOM 750 C CA . PHE A 1 101 ? -2.572 1.766 -7.551 1.00 86.75 101 PHE A CA 1
ATOM 751 C C . PHE A 1 101 ? -3.991 1.580 -7.008 1.00 86.75 101 PHE A C 1
ATOM 753 O O . PHE A 1 101 ? -4.318 2.088 -5.938 1.00 86.75 101 PHE A O 1
ATOM 760 N N . LEU A 1 102 ? -4.810 0.787 -7.704 1.00 86.62 102 LEU A N 1
ATOM 761 C CA . LEU A 1 102 ? -6.182 0.483 -7.302 1.00 86.62 102 LEU A CA 1
ATOM 762 C C . LEU A 1 102 ? -6.224 -0.179 -5.920 1.00 86.62 102 LEU A C 1
ATOM 764 O O . LEU A 1 102 ? -7.063 0.155 -5.091 1.00 86.62 102 LEU A O 1
ATOM 768 N N . LEU A 1 103 ? -5.262 -1.056 -5.643 1.00 83.06 103 LEU A N 1
ATOM 769 C CA . LEU A 1 103 ? -5.018 -1.644 -4.328 1.00 83.06 103 LEU A CA 1
ATOM 770 C C . LEU A 1 103 ? -4.783 -0.599 -3.230 1.00 83.06 103 LEU A C 1
ATOM 772 O O . LEU A 1 103 ? -5.393 -0.674 -2.163 1.00 83.06 103 LEU A O 1
ATOM 776 N N . ALA A 1 104 ? -3.931 0.396 -3.489 1.00 87.31 104 ALA A N 1
ATOM 777 C CA . ALA A 1 104 ? -3.717 1.494 -2.553 1.00 87.31 104 ALA A CA 1
ATOM 778 C C . ALA A 1 104 ? -5.008 2.295 -2.322 1.00 87.31 104 ALA A C 1
ATOM 780 O O . ALA A 1 104 ? -5.335 2.616 -1.180 1.00 87.31 104 ALA A O 1
ATOM 781 N N . THR A 1 105 ? -5.780 2.558 -3.380 1.00 87.69 105 THR A N 1
ATOM 782 C CA . THR A 1 105 ? -7.078 3.239 -3.279 1.00 87.69 105 THR A CA 1
ATOM 783 C C . THR A 1 105 ? -8.080 2.445 -2.437 1.00 87.69 105 THR A C 1
ATOM 785 O O . THR A 1 105 ? -8.713 3.016 -1.551 1.00 87.69 105 THR A O 1
ATOM 788 N N . VAL A 1 106 ? -8.197 1.131 -2.654 1.00 86.88 106 VAL A N 1
ATOM 789 C CA . VAL A 1 106 ? -9.077 0.255 -1.862 1.00 86.88 106 VAL A CA 1
ATOM 790 C C . VAL A 1 106 ? -8.678 0.271 -0.386 1.00 86.88 106 VAL A C 1
ATOM 792 O O . VAL A 1 106 ? -9.546 0.416 0.472 1.00 86.88 106 VAL A O 1
ATOM 795 N N . ASN A 1 107 ? -7.380 0.202 -0.075 1.00 88.38 107 ASN A N 1
ATOM 796 C CA . ASN A 1 107 ? -6.904 0.280 1.309 1.00 88.38 107 ASN A CA 1
ATOM 797 C C . ASN A 1 107 ? -7.259 1.622 1.970 1.00 88.38 107 ASN A C 1
ATOM 799 O O . ASN A 1 107 ? -7.686 1.632 3.122 1.00 88.38 107 ASN A O 1
ATOM 803 N N . ILE A 1 108 ? -7.155 2.741 1.244 1.00 89.38 108 ILE A N 1
ATOM 804 C CA . ILE A 1 108 ? -7.578 4.061 1.742 1.00 89.38 108 ILE A CA 1
ATOM 805 C C . ILE A 1 108 ? -9.079 4.065 2.053 1.00 89.38 108 ILE A C 1
ATOM 807 O O . ILE A 1 108 ? -9.478 4.473 3.142 1.00 89.38 108 ILE A O 1
ATOM 811 N N . ILE A 1 109 ? -9.913 3.574 1.130 1.00 90.25 109 ILE A N 1
ATOM 812 C CA . ILE A 1 109 ? -11.368 3.514 1.327 1.00 90.25 109 ILE A CA 1
ATOM 813 C C . ILE A 1 109 ? -11.712 2.651 2.547 1.00 90.25 109 ILE A C 1
ATOM 815 O O . ILE A 1 109 ? -12.535 3.055 3.365 1.00 90.25 109 ILE A O 1
ATOM 819 N N . LEU A 1 110 ? -11.060 1.496 2.715 1.00 88.19 110 LEU A N 1
ATOM 820 C CA . LEU A 1 110 ? -11.286 0.613 3.861 1.00 88.19 110 LEU A CA 1
ATOM 821 C C . LEU A 1 110 ? -10.933 1.273 5.196 1.00 88.19 110 LEU A C 1
ATOM 823 O O . LEU A 1 110 ? -11.703 1.128 6.142 1.00 88.19 110 LEU A O 1
ATOM 827 N N . ILE A 1 111 ? -9.827 2.024 5.264 1.00 90.00 111 ILE A N 1
ATOM 828 C CA . ILE A 1 111 ? -9.453 2.800 6.458 1.00 90.00 111 ILE A CA 1
ATOM 829 C C . ILE A 1 111 ? -10.553 3.814 6.796 1.00 90.00 111 ILE A C 1
ATOM 831 O O . ILE A 1 111 ? -10.962 3.917 7.952 1.00 90.00 111 ILE A O 1
ATOM 835 N N . PHE A 1 112 ? -11.064 4.541 5.796 1.00 88.88 112 PHE A N 1
ATOM 836 C CA . PHE A 1 112 ? -12.148 5.507 5.996 1.00 88.88 112 PHE A CA 1
ATOM 837 C C . PHE A 1 112 ? -13.440 4.841 6.478 1.00 88.88 112 PHE A C 1
ATOM 839 O O . PHE A 1 112 ? -14.053 5.307 7.439 1.00 88.88 112 PHE A O 1
ATOM 846 N N . VAL A 1 113 ? -13.846 3.743 5.836 1.00 91.06 113 VAL A N 1
ATOM 847 C CA . VAL A 1 113 ? -15.070 3.014 6.187 1.00 91.06 113 VAL A CA 1
ATOM 848 C C . VAL A 1 113 ? -14.969 2.418 7.590 1.00 91.06 113 VAL A C 1
ATOM 850 O O . VAL A 1 113 ? -15.907 2.565 8.371 1.00 91.06 113 VAL A O 1
ATOM 853 N N . SER A 1 114 ? -13.851 1.780 7.951 1.00 89.06 114 SER A N 1
ATOM 854 C CA . SER A 1 114 ? -13.702 1.173 9.280 1.00 89.06 114 SER A CA 1
ATOM 855 C C . SER A 1 114 ? -13.596 2.218 10.392 1.00 89.06 114 SER A C 1
ATOM 857 O O . SER A 1 114 ? -14.184 2.025 11.457 1.00 89.06 114 SER A O 1
ATOM 859 N N . ALA A 1 115 ? -12.947 3.359 10.136 1.00 87.75 115 ALA A N 1
ATOM 860 C CA . ALA A 1 115 ? -12.947 4.490 11.062 1.00 87.75 115 ALA A CA 1
ATOM 861 C C . ALA A 1 115 ? -14.364 5.052 11.269 1.00 87.75 115 ALA A C 1
ATOM 863 O O . ALA A 1 115 ? -14.791 5.248 12.407 1.00 87.75 115 ALA A O 1
ATOM 864 N N . TYR A 1 116 ? -15.123 5.242 10.183 1.00 89.50 116 TYR A N 1
ATOM 865 C CA . TYR A 1 116 ? -16.514 5.695 10.249 1.00 89.50 116 TYR A CA 1
ATOM 866 C C . TYR A 1 116 ? -17.407 4.722 11.030 1.00 89.50 116 TYR A C 1
ATOM 868 O O . TYR A 1 116 ? -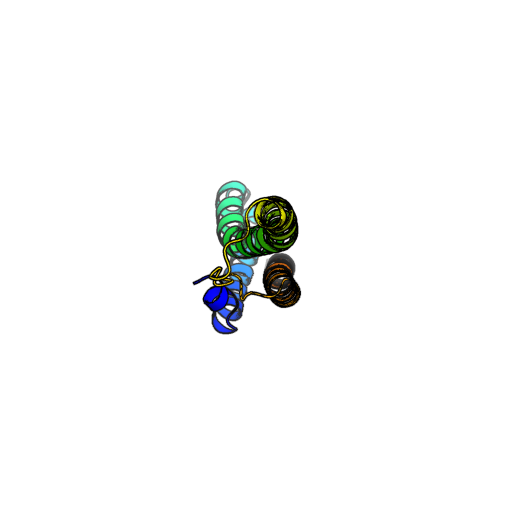18.162 5.145 11.907 1.00 89.50 116 TYR A O 1
ATOM 876 N N . LEU A 1 117 ? -17.296 3.416 10.757 1.00 89.56 117 LEU A N 1
ATOM 877 C CA . LEU A 1 117 ? -18.030 2.387 11.495 1.00 89.56 117 LEU A CA 1
ATOM 878 C C . LEU A 1 117 ? -17.703 2.432 12.987 1.00 89.56 117 LEU A C 1
ATOM 880 O O . LEU A 1 117 ? -18.609 2.329 13.808 1.00 89.56 117 LEU A O 1
ATOM 884 N N . MET A 1 118 ? -16.436 2.633 13.351 1.00 87.00 118 MET A N 1
ATOM 885 C CA . MET A 1 118 ? -16.047 2.709 14.755 1.00 87.00 118 MET A CA 1
ATOM 886 C C . MET A 1 118 ? -16.617 3.951 15.455 1.00 87.00 118 MET A C 1
ATOM 888 O O . MET A 1 118 ? -17.077 3.855 16.594 1.00 87.00 118 MET A O 1
ATOM 892 N N . PHE A 1 119 ? -16.665 5.101 14.777 1.00 84.81 119 PHE A N 1
ATOM 893 C CA . PHE A 1 119 ? -17.364 6.272 15.312 1.00 84.81 119 PHE A CA 1
ATOM 894 C C . PHE A 1 119 ? -18.856 5.998 15.505 1.00 84.81 119 PHE A C 1
ATOM 896 O O . PHE A 1 119 ? -19.397 6.325 16.557 1.00 84.81 119 PHE A O 1
ATOM 903 N N . LYS A 1 120 ? -19.502 5.309 14.556 1.00 84.94 120 LYS A N 1
ATOM 904 C CA . LYS A 1 120 ? -20.906 4.904 14.696 1.00 84.94 120 LYS A CA 1
ATOM 905 C C . LYS A 1 120 ? -21.139 3.944 15.858 1.00 84.94 120 LYS A C 1
ATOM 907 O O . LYS A 1 120 ? -22.101 4.127 16.588 1.00 84.94 120 LYS A O 1
ATOM 912 N N . VAL A 1 121 ? -20.270 2.957 16.074 1.00 85.44 121 VAL A N 1
ATOM 913 C CA . VAL A 1 121 ? -20.389 2.028 17.213 1.00 85.44 121 VAL A CA 1
ATOM 914 C C . VAL A 1 121 ? -20.295 2.776 18.543 1.00 85.44 121 VAL A C 1
ATOM 916 O O . VAL A 1 121 ? -21.083 2.515 19.449 1.00 85.44 121 VAL A O 1
ATOM 919 N N . LYS A 1 122 ? -19.374 3.736 18.656 1.00 76.44 122 LYS A N 1
ATOM 920 C CA . LYS A 1 122 ? -19.221 4.536 19.876 1.00 76.44 122 LYS A CA 1
ATOM 921 C C . LYS A 1 122 ? -20.269 5.629 20.071 1.00 76.44 122 LYS A C 1
ATOM 923 O O . LYS A 1 122 ? -20.483 6.031 21.200 1.00 76.44 122 LYS A O 1
ATOM 928 N N . GLU A 1 123 ? -20.947 6.092 19.028 1.00 73.19 123 GLU A N 1
ATOM 929 C CA . GLU A 1 123 ? -22.150 6.919 19.213 1.00 73.19 123 GLU A CA 1
ATOM 930 C C . GLU A 1 123 ? -23.313 6.116 19.827 1.00 73.19 123 GLU A C 1
ATOM 932 O O . GLU A 1 123 ? -24.205 6.702 20.435 1.00 73.19 123 GLU A O 1
ATOM 937 N N . VAL A 1 124 ? -23.321 4.785 19.670 1.00 60.78 124 VAL A N 1
ATOM 938 C CA . VAL A 1 124 ? -24.410 3.899 20.127 1.00 60.78 124 VAL A CA 1
ATOM 939 C C . VAL A 1 124 ? -24.131 3.291 21.511 1.00 60.78 124 VAL A C 1
ATOM 941 O O . VAL A 1 124 ? -25.075 2.967 22.231 1.00 60.78 124 VAL A O 1
ATOM 944 N N . ALA A 1 125 ? -22.864 3.155 21.909 1.00 52.22 125 ALA A N 1
ATOM 945 C CA . ALA A 1 125 ? -22.460 2.711 23.244 1.00 52.22 125 ALA A CA 1
ATOM 946 C C . ALA A 1 125 ? -21.877 3.897 24.049 1.00 52.22 125 ALA A C 1
ATOM 948 O O . ALA A 1 125 ? -20.857 4.433 23.612 1.00 52.22 125 AL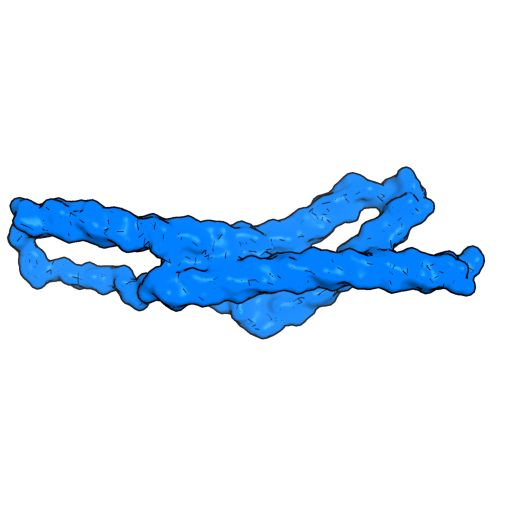A A O 1
ATOM 949 N N . PRO A 1 126 ? -22.505 4.312 25.171 1.00 47.31 126 PRO A N 1
ATOM 950 C CA . PRO A 1 126 ? -22.096 5.481 25.961 1.00 47.31 126 PRO A CA 1
ATOM 951 C C . PRO A 1 126 ? -20.698 5.359 26.584 1.00 47.31 126 PRO A C 1
ATOM 953 O O . PRO A 1 126 ? -20.253 4.220 26.864 1.00 47.31 126 PRO A O 1
#

InterPro domains:
  IPR005240 Protein of unknown function DUF389 [PF04087] (1-112)
  IPR005240 Protein of unknown function DUF389 [PTHR20992] (1-126)